Protein AF-A0A3Q1GH24-F1 (afdb_monomer)

Organism: NCBI:txid80966

Structure (mmCIF, N/CA/C/O backbone):
data_AF-A0A3Q1GH24-F1
#
_entry.id   AF-A0A3Q1GH24-F1
#
loop_
_atom_site.group_PDB
_atom_site.id
_atom_site.type_symbol
_atom_site.label_atom_id
_atom_site.label_alt_id
_atom_site.label_comp_id
_atom_site.label_asym_id
_atom_site.label_entity_id
_atom_site.label_seq_id
_atom_site.pdbx_PDB_ins_code
_atom_site.Cartn_x
_atom_site.Cartn_y
_atom_site.Cartn_z
_atom_site.occupancy
_atom_site.B_iso_or_equiv
_atom_site.auth_seq_id
_atom_site.auth_comp_id
_atom_site.auth_asym_id
_atom_site.auth_atom_id
_atom_site.pdbx_PDB_model_num
ATOM 1 N N . SER A 1 1 ? 13.682 -50.351 51.585 1.00 49.03 1 SER A N 1
ATOM 2 C CA . SER A 1 1 ? 14.539 -49.211 51.977 1.00 49.03 1 SER A CA 1
ATOM 3 C C . SER A 1 1 ? 13.690 -47.951 52.087 1.00 49.03 1 SER A C 1
ATOM 5 O O . SER A 1 1 ? 12.811 -47.750 51.257 1.00 49.03 1 SER A O 1
ATOM 7 N N . ARG A 1 2 ? 13.905 -47.137 53.127 1.00 48.25 2 ARG A N 1
ATOM 8 C CA . ARG A 1 2 ? 13.097 -45.981 53.593 1.00 48.25 2 ARG A CA 1
ATOM 9 C C . ARG A 1 2 ? 12.941 -44.811 52.586 1.00 48.25 2 ARG A C 1
ATOM 11 O O . ARG A 1 2 ? 12.531 -43.717 52.966 1.00 48.25 2 ARG A O 1
ATOM 18 N N . SER A 1 3 ? 13.273 -45.019 51.313 1.00 51.59 3 SER A N 1
ATOM 19 C CA . SER A 1 3 ? 13.347 -44.009 50.251 1.00 51.59 3 SER A CA 1
ATOM 20 C C . SER A 1 3 ? 12.057 -43.842 49.432 1.00 51.59 3 SER A C 1
ATOM 22 O O . SER A 1 3 ? 11.840 -42.767 48.878 1.00 51.59 3 SER A O 1
ATOM 24 N N . LEU A 1 4 ? 11.174 -44.848 49.379 1.00 48.78 4 LEU A N 1
ATOM 25 C CA . LEU A 1 4 ? 9.935 -44.787 48.579 1.00 48.78 4 LEU A CA 1
ATOM 26 C C . LEU A 1 4 ? 8.741 -44.173 49.338 1.00 48.78 4 LEU A C 1
ATOM 28 O O . LEU A 1 4 ? 7.977 -43.413 48.749 1.00 48.78 4 LEU A O 1
ATOM 32 N N . GLN A 1 5 ? 8.628 -44.374 50.657 1.00 47.00 5 GLN A N 1
ATOM 33 C CA . GLN A 1 5 ? 7.591 -43.723 51.482 1.00 47.00 5 GLN A CA 1
ATOM 34 C C . GLN A 1 5 ? 7.849 -42.223 51.716 1.00 47.00 5 GLN A C 1
ATOM 36 O O . GLN A 1 5 ? 6.900 -41.445 51.780 1.00 47.00 5 GLN A O 1
ATOM 41 N N . LYS A 1 6 ? 9.115 -41.777 51.738 1.00 47.12 6 LYS A N 1
ATOM 42 C CA . LYS A 1 6 ? 9.462 -40.344 51.825 1.00 47.12 6 LYS A CA 1
ATOM 43 C C . LYS A 1 6 ? 9.138 -39.561 50.547 1.00 47.12 6 LYS A C 1
ATOM 45 O O . LYS A 1 6 ? 8.862 -38.369 50.627 1.00 47.12 6 LYS A O 1
ATOM 50 N N . LYS A 1 7 ? 9.123 -40.217 49.380 1.00 44.41 7 LYS A N 1
ATOM 51 C CA . LYS A 1 7 ? 8.758 -39.574 48.105 1.00 44.41 7 LYS A CA 1
ATOM 52 C C . LYS A 1 7 ? 7.249 -39.381 47.939 1.00 44.41 7 LYS A C 1
ATOM 54 O O . LYS A 1 7 ? 6.858 -38.415 47.297 1.00 44.41 7 LYS A O 1
ATOM 59 N N . LYS A 1 8 ? 6.413 -40.238 48.541 1.00 42.28 8 LYS A N 1
ATOM 60 C CA . LYS A 1 8 ? 4.947 -40.107 48.464 1.00 42.28 8 LYS A CA 1
ATOM 61 C C . LYS A 1 8 ? 4.417 -39.023 49.417 1.00 42.28 8 LYS A C 1
ATOM 63 O O . LYS A 1 8 ? 3.742 -38.113 48.958 1.00 42.28 8 LYS A O 1
ATOM 68 N N . LEU A 1 9 ? 4.902 -38.982 50.667 1.00 41.56 9 LEU A N 1
ATOM 69 C CA . LEU A 1 9 ? 4.593 -37.888 51.610 1.00 41.56 9 LEU A CA 1
ATOM 70 C C . LEU A 1 9 ? 5.121 -36.509 51.167 1.00 41.56 9 LEU A C 1
ATOM 72 O O . LEU A 1 9 ? 4.572 -35.483 51.556 1.00 41.56 9 LEU A O 1
ATOM 76 N N . SER A 1 10 ? 6.191 -36.461 50.367 1.00 47.62 10 SER A N 1
ATOM 77 C CA . SER A 1 10 ? 6.725 -35.208 49.816 1.00 47.62 10 SER A CA 1
ATOM 78 C C . SER A 1 10 ? 5.888 -34.654 48.662 1.00 47.62 10 SER A C 1
ATOM 80 O O . SER A 1 10 ? 5.954 -33.453 48.407 1.00 47.62 10 SER A O 1
ATOM 82 N N . LYS A 1 11 ? 5.158 -35.514 47.944 1.00 44.38 11 LYS A N 1
ATOM 83 C CA . LYS A 1 11 ? 4.377 -35.129 46.764 1.00 44.38 11 LYS A CA 1
ATOM 84 C C . LYS A 1 11 ? 3.000 -34.607 47.174 1.00 44.38 11 LYS A C 1
ATOM 86 O O . LYS A 1 11 ? 2.616 -33.525 46.745 1.00 44.38 11 LYS A O 1
ATOM 91 N N . ASP A 1 12 ? 2.374 -35.265 48.149 1.00 40.31 12 ASP A N 1
ATOM 92 C CA . ASP A 1 12 ? 1.097 -34.827 48.730 1.00 40.31 12 ASP A CA 1
ATOM 93 C C . ASP A 1 12 ? 1.236 -33.474 49.461 1.00 40.31 12 ASP A C 1
ATOM 95 O O . ASP A 1 12 ? 0.338 -32.635 49.426 1.00 40.31 12 ASP A O 1
ATOM 99 N N . ARG A 1 13 ? 2.414 -33.187 50.041 1.00 42.00 13 ARG A N 1
ATOM 100 C CA . ARG A 1 13 ? 2.723 -31.889 50.675 1.00 42.00 13 ARG A CA 1
ATOM 101 C C . ARG A 1 13 ? 2.972 -30.752 49.674 1.00 42.00 13 ARG A C 1
ATOM 103 O O . ARG A 1 13 ? 2.937 -29.587 50.068 1.00 42.00 13 ARG A O 1
ATOM 110 N N . PHE A 1 14 ? 3.247 -31.080 48.411 1.00 39.84 14 PHE A N 1
ATOM 111 C CA . PHE A 1 14 ? 3.411 -30.105 47.328 1.00 39.84 14 PHE A CA 1
ATOM 112 C C . PHE A 1 14 ? 2.074 -29.797 46.644 1.00 39.84 14 PHE A C 1
ATOM 114 O O . PHE A 1 14 ? 1.829 -28.650 46.282 1.00 39.84 14 PHE A O 1
ATOM 121 N N . GLU A 1 15 ? 1.183 -30.786 46.540 1.00 42.22 15 GLU A N 1
ATOM 122 C CA . GLU A 1 15 ? -0.145 -30.620 45.934 1.00 42.22 15 GLU A CA 1
ATOM 123 C C . GLU A 1 15 ? -1.138 -29.903 46.870 1.00 42.22 15 GLU A C 1
ATOM 125 O O . GLU A 1 15 ? -2.005 -29.168 46.404 1.00 42.22 15 GLU A O 1
ATOM 130 N N . GLN A 1 16 ? -0.953 -29.985 48.193 1.00 39.03 16 GLN A N 1
ATOM 131 C CA . GLN A 1 16 ? -1.826 -29.309 49.167 1.00 39.03 16 GLN A CA 1
ATOM 132 C C . GLN A 1 16 ? -1.529 -27.804 49.364 1.00 39.03 16 GLN A C 1
ATOM 134 O O . GLN A 1 16 ? -2.248 -27.126 50.092 1.00 39.03 16 GLN A O 1
ATOM 139 N N . LYS A 1 17 ? -0.492 -27.254 48.710 1.00 38.88 17 LYS A N 1
ATOM 140 C CA . LYS A 1 17 ? -0.104 -25.828 48.798 1.00 38.88 17 LYS A CA 1
ATOM 141 C C . LYS A 1 17 ? -0.587 -24.956 47.629 1.00 38.88 17 LYS A C 1
ATOM 143 O O . LYS A 1 17 ? -0.160 -23.811 47.514 1.00 38.88 17 LYS A O 1
ATOM 148 N N . LEU A 1 18 ? -1.475 -25.480 46.784 1.00 45.03 18 LEU A N 1
ATOM 149 C CA . LEU A 1 18 ? -2.151 -24.729 45.713 1.00 45.03 18 LEU A CA 1
ATOM 150 C C . LEU A 1 18 ? -3.597 -24.344 46.075 1.00 45.03 18 LEU A C 1
ATOM 152 O O . LEU A 1 18 ? -4.345 -23.874 45.223 1.00 45.03 18 LEU A O 1
ATOM 156 N N . GLY A 1 19 ? -3.985 -24.521 47.340 1.00 44.19 19 GLY A N 1
ATOM 157 C CA . GLY A 1 19 ? -5.196 -23.947 47.915 1.00 44.19 19 GLY A CA 1
ATOM 158 C C . GLY A 1 19 ? -4.832 -22.793 48.846 1.00 44.19 19 GLY A C 1
ATOM 159 O O . GLY A 1 19 ? -4.094 -23.000 49.805 1.00 44.19 19 GLY A O 1
ATOM 160 N N . ASN A 1 20 ? -5.396 -21.616 48.573 1.00 43.12 20 ASN A N 1
ATOM 161 C CA . ASN A 1 20 ? -5.371 -20.369 49.353 1.00 43.12 20 ASN A CA 1
ATOM 162 C C . ASN A 1 20 ? -4.254 -19.347 49.047 1.00 43.12 20 ASN A C 1
ATOM 164 O O . ASN A 1 20 ? -3.137 -19.415 49.547 1.00 43.12 20 ASN A O 1
ATOM 168 N N . ASN A 1 21 ? -4.690 -18.317 48.310 1.00 57.31 21 ASN A N 1
ATOM 169 C CA . ASN A 1 21 ? -4.397 -16.888 48.466 1.00 57.31 21 ASN A CA 1
ATOM 170 C C . ASN A 1 21 ? -2.938 -16.410 48.478 1.00 57.31 21 ASN A C 1
ATOM 172 O O . ASN A 1 21 ? -2.318 -16.284 49.529 1.00 57.31 21 ASN A O 1
ATOM 176 N N . ALA A 1 22 ? -2.499 -15.913 47.321 1.00 40.47 22 ALA A N 1
ATOM 177 C CA . ALA A 1 22 ? -1.888 -14.587 47.206 1.00 40.47 22 ALA A CA 1
ATOM 178 C C . ALA A 1 22 ? -1.959 -14.152 45.736 1.00 40.47 22 ALA A C 1
ATOM 180 O O . ALA A 1 22 ? -1.352 -14.790 44.881 1.00 40.47 22 ALA A O 1
ATOM 181 N N . ILE A 1 23 ? -2.694 -13.081 45.431 1.00 52.81 23 ILE A N 1
ATOM 182 C CA . ILE A 1 23 ? -2.484 -12.342 44.182 1.00 52.81 23 ILE A CA 1
ATOM 183 C C . ILE A 1 23 ? -1.081 -11.732 44.324 1.00 52.81 23 ILE A C 1
ATOM 185 O O . ILE A 1 23 ? -0.890 -10.909 45.223 1.00 52.81 23 ILE A O 1
ATOM 189 N N . PRO A 1 24 ? -0.073 -12.147 43.534 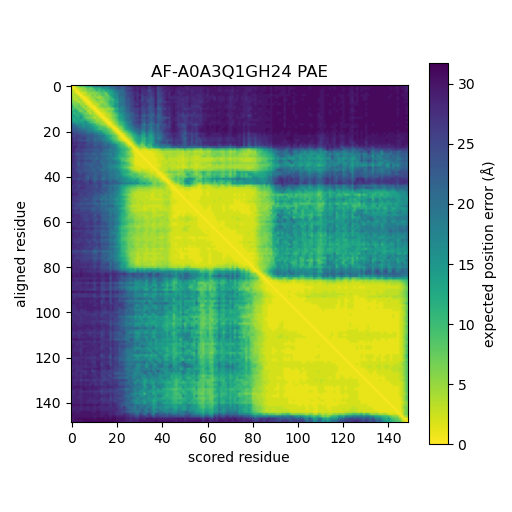1.00 52.19 24 PRO A N 1
ATOM 190 C CA . PRO A 1 24 ? 1.229 -11.492 43.566 1.00 52.19 24 PRO A CA 1
ATOM 191 C C . PRO A 1 24 ? 1.038 -10.021 43.169 1.00 52.19 24 PRO A C 1
ATOM 193 O O . PRO A 1 24 ? 0.155 -9.747 42.352 1.00 52.19 24 PRO A O 1
ATOM 196 N N . PRO A 1 25 ? 1.835 -9.066 43.683 1.00 54.78 25 PRO A N 1
ATOM 197 C CA . PRO A 1 25 ? 1.773 -7.678 43.234 1.00 54.78 25 PRO A CA 1
ATOM 198 C C . PRO A 1 25 ? 2.207 -7.632 41.762 1.00 54.78 25 PRO A C 1
ATOM 200 O O . PRO A 1 25 ? 3.392 -7.610 41.439 1.00 54.78 25 PRO A O 1
ATOM 203 N N . ALA A 1 26 ? 1.246 -7.740 40.848 1.00 54.28 26 ALA A N 1
ATOM 204 C CA . ALA A 1 26 ? 1.512 -8.073 39.459 1.00 54.28 26 ALA A CA 1
ATOM 205 C C . ALA A 1 26 ? 1.832 -6.818 38.642 1.00 54.28 26 ALA A C 1
ATOM 207 O O . ALA A 1 26 ? 1.035 -6.346 37.841 1.00 54.28 26 ALA A O 1
ATOM 208 N N . THR A 1 27 ? 3.052 -6.322 38.805 1.00 62.53 27 THR A N 1
ATOM 209 C CA . THR A 1 27 ? 3.827 -5.831 37.658 1.00 62.53 27 THR A CA 1
ATOM 210 C C . THR A 1 27 ? 5.092 -6.678 37.571 1.00 62.53 27 THR A C 1
ATOM 212 O O . THR A 1 27 ? 6.211 -6.231 37.792 1.00 62.53 27 THR A O 1
ATOM 215 N N . GLY A 1 28 ? 4.877 -7.977 37.335 1.00 64.88 28 GLY A N 1
ATOM 216 C CA . GLY A 1 28 ? 5.951 -8.914 37.032 1.00 64.88 28 GLY A CA 1
ATOM 217 C C . GLY A 1 28 ? 6.650 -8.513 35.736 1.00 64.88 28 GLY A C 1
ATOM 218 O O . GLY A 1 28 ? 6.067 -7.856 34.871 1.00 64.88 28 GLY A O 1
ATOM 219 N N . SER A 1 29 ? 7.910 -8.910 35.605 1.00 88.50 29 SER A N 1
ATOM 220 C CA . SER A 1 29 ? 8.658 -8.712 34.367 1.00 88.50 29 SER A CA 1
ATOM 221 C C . SER A 1 29 ? 7.928 -9.367 33.183 1.00 88.50 29 SER A C 1
ATOM 223 O O . SER A 1 29 ? 7.121 -10.279 33.370 1.00 88.50 29 SER A O 1
ATOM 225 N N . VAL A 1 30 ? 8.244 -8.967 31.946 1.00 91.31 30 VAL A N 1
ATOM 226 C CA . VAL A 1 30 ? 7.669 -9.588 30.730 1.00 91.31 30 VAL A CA 1
ATOM 227 C C . VAL A 1 30 ? 7.778 -11.119 30.772 1.00 91.31 30 VAL A C 1
ATOM 229 O O . VAL A 1 30 ? 6.829 -11.815 30.428 1.00 91.31 30 VAL A O 1
ATOM 232 N N . LYS A 1 31 ? 8.887 -11.646 31.302 1.00 88.50 31 LYS A N 1
ATOM 233 C CA . LYS A 1 31 ? 9.118 -13.090 31.454 1.00 88.50 31 LYS A CA 1
ATOM 234 C C . LYS A 1 31 ? 8.119 -13.770 32.389 1.00 88.50 31 LYS A C 1
ATOM 236 O O . LYS A 1 31 ? 7.766 -14.929 32.171 1.00 88.50 31 LYS A O 1
ATOM 241 N N . ASP A 1 32 ? 7.692 -13.082 33.444 1.00 90.25 32 ASP A N 1
ATOM 242 C CA . ASP A 1 32 ? 6.717 -13.620 34.392 1.00 90.25 32 ASP A CA 1
ATOM 243 C C . ASP A 1 32 ? 5.333 -13.691 33.739 1.00 90.25 32 ASP A C 1
ATOM 245 O O . ASP A 1 32 ? 4.648 -14.706 33.860 1.00 90.25 32 ASP A O 1
ATOM 249 N N . LEU A 1 33 ? 4.966 -12.663 32.966 1.00 89.81 33 LEU A N 1
ATOM 250 C CA . LEU A 1 33 ? 3.721 -12.634 32.194 1.00 89.81 33 LEU A CA 1
ATOM 251 C C . LEU A 1 33 ? 3.704 -13.703 31.093 1.00 89.81 33 LEU A C 1
ATOM 253 O O . LEU A 1 33 ? 2.738 -14.455 30.989 1.00 89.81 33 LEU A O 1
ATOM 257 N N . GLU A 1 34 ? 4.786 -13.842 30.320 1.00 89.94 34 GLU A N 1
ATOM 258 C CA . GLU A 1 34 ? 4.929 -14.903 29.312 1.00 89.94 34 GLU A CA 1
ATOM 259 C C . GLU A 1 34 ? 4.748 -16.294 29.928 1.00 89.94 34 GLU A C 1
ATOM 261 O O . GLU A 1 34 ? 4.051 -17.138 29.367 1.00 89.94 34 GLU A O 1
ATOM 266 N N . ARG A 1 35 ? 5.322 -16.537 31.114 1.00 88.88 35 ARG A N 1
ATOM 267 C CA . ARG A 1 35 ? 5.172 -17.815 31.825 1.00 88.88 35 ARG A CA 1
ATOM 268 C C . ARG A 1 35 ? 3.718 -18.114 32.179 1.00 88.88 35 ARG A C 1
ATOM 270 O O . ARG A 1 35 ? 3.296 -19.259 32.031 1.00 88.88 35 ARG A O 1
ATOM 277 N N . VAL A 1 36 ? 2.967 -17.109 32.631 1.00 89.75 36 VAL A N 1
ATOM 278 C CA . VAL A 1 36 ? 1.528 -17.250 32.904 1.00 89.75 36 VAL A CA 1
ATOM 279 C C . VAL A 1 36 ?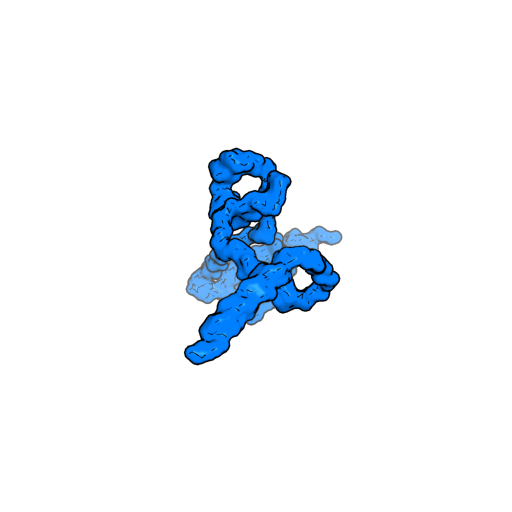 0.776 -17.586 31.614 1.00 89.75 36 VAL A C 1
ATOM 281 O O . VAL A 1 36 ? -0.007 -18.534 31.597 1.00 89.75 36 VAL A O 1
ATOM 284 N N . LEU A 1 37 ? 1.068 -16.882 30.516 1.00 88.12 37 LEU A N 1
ATOM 285 C CA . LEU A 1 37 ? 0.435 -17.112 29.212 1.00 88.12 37 LEU A CA 1
ATOM 286 C C . LEU A 1 37 ? 0.718 -18.517 28.655 1.00 88.12 37 LEU A C 1
ATOM 288 O O . LEU A 1 37 ? -0.184 -19.158 28.118 1.00 88.12 37 LEU A O 1
ATOM 292 N N . TYR A 1 38 ? 1.932 -19.047 28.840 1.00 86.44 38 TYR A N 1
ATOM 293 C CA . TYR A 1 38 ? 2.278 -20.415 28.429 1.00 86.44 38 TYR A CA 1
ATOM 294 C C . TYR A 1 38 ? 1.453 -21.506 29.124 1.00 86.44 38 TYR A C 1
ATOM 296 O O . TYR A 1 38 ? 1.379 -22.622 28.599 1.00 86.44 38 TYR A O 1
ATOM 304 N N . GLY A 1 39 ? 0.862 -21.204 30.284 1.00 83.75 39 GLY A N 1
ATOM 305 C CA . GLY A 1 39 ? -0.023 -22.103 31.024 1.00 83.75 39 GLY A CA 1
ATOM 306 C C . GLY A 1 39 ? -1.460 -22.167 30.490 1.00 83.75 39 GLY A C 1
ATOM 307 O O . GLY A 1 39 ? -2.242 -22.976 30.984 1.00 83.75 39 GLY A O 1
ATOM 308 N N . GLY A 1 40 ? -1.822 -21.335 29.507 1.00 81.62 40 GLY A N 1
ATOM 309 C CA . GLY A 1 40 ? -3.160 -21.298 28.915 1.00 81.62 40 GLY A CA 1
ATOM 310 C C . GLY A 1 40 ? -3.462 -22.443 27.938 1.00 81.62 40 GLY A C 1
ATOM 311 O O . GLY A 1 40 ? -2.607 -23.261 27.585 1.00 81.62 40 GLY A O 1
ATOM 312 N N . LYS A 1 41 ? -4.712 -22.485 27.458 1.00 78.88 41 LYS A N 1
ATOM 313 C CA . LYS A 1 41 ? -5.164 -23.417 26.412 1.00 78.88 41 LYS A CA 1
ATOM 314 C C . LYS A 1 41 ? -4.370 -23.164 25.121 1.00 78.88 41 LYS A C 1
ATOM 316 O O . LYS A 1 41 ? -4.372 -22.057 24.598 1.00 78.88 41 LYS A O 1
ATOM 321 N N . ARG A 1 42 ? -3.685 -24.195 24.610 1.00 69.25 42 ARG A N 1
ATOM 322 C CA . ARG A 1 42 ? -2.727 -24.073 23.487 1.00 69.25 42 ARG A CA 1
ATOM 323 C C . ARG A 1 42 ? -3.340 -24.118 22.090 1.00 69.25 42 ARG A C 1
ATOM 325 O O . ARG A 1 42 ? -2.700 -23.688 21.139 1.00 69.25 42 ARG A O 1
ATOM 332 N N . PHE A 1 43 ? -4.555 -24.636 21.973 1.00 67.25 43 PHE A N 1
ATOM 333 C CA . PHE A 1 43 ? -5.298 -24.694 20.721 1.00 67.25 43 PHE A CA 1
ATOM 334 C C . PHE A 1 43 ? -6.628 -23.977 20.945 1.00 67.25 43 PHE A C 1
ATOM 336 O O . PHE A 1 43 ? -7.511 -24.496 21.637 1.00 67.25 43 PHE A O 1
ATOM 343 N N . GLY A 1 44 ? -6.712 -22.746 20.444 1.00 65.69 44 GLY A N 1
ATOM 344 C CA . GLY A 1 44 ? -7.968 -22.010 20.338 1.00 65.69 44 GLY A CA 1
ATOM 345 C C . GLY A 1 44 ? -8.790 -22.547 19.173 1.00 65.69 44 GLY A C 1
ATOM 346 O O . GLY A 1 44 ? -8.247 -23.157 18.248 1.00 65.69 44 GLY A O 1
ATOM 347 N N . ASN A 1 45 ? -10.100 -22.339 19.227 1.00 85.81 45 ASN A N 1
ATOM 348 C CA . ASN A 1 45 ? -10.912 -22.470 18.025 1.00 85.81 45 ASN A CA 1
ATOM 349 C C . ASN A 1 45 ? -10.575 -21.298 17.082 1.00 85.81 45 ASN A C 1
ATOM 351 O O . ASN A 1 45 ? -9.877 -20.359 17.462 1.00 85.81 45 ASN A O 1
ATOM 355 N N . HIS A 1 46 ? -11.107 -21.298 15.858 1.00 91.81 46 HIS A N 1
ATOM 356 C CA . HIS A 1 46 ? -11.002 -20.118 14.985 1.00 91.81 46 HIS A CA 1
ATOM 357 C C . HIS A 1 46 ? -11.673 -18.866 15.589 1.00 91.81 46 HIS A C 1
ATOM 359 O O . HIS A 1 46 ? -11.407 -17.749 15.148 1.00 91.81 46 HIS A O 1
ATOM 365 N N . VAL A 1 47 ? -12.549 -19.049 16.584 1.00 94.12 47 VAL A N 1
ATOM 366 C CA . VAL A 1 47 ? -13.165 -17.993 17.390 1.00 94.12 47 VAL A CA 1
ATOM 367 C C . VAL A 1 47 ? -13.533 -18.528 18.769 1.00 94.12 47 VAL A C 1
ATOM 369 O O . VAL A 1 47 ? -14.087 -19.620 18.881 1.00 94.12 47 VAL A O 1
ATOM 372 N N . ASP A 1 48 ? -13.253 -17.750 19.808 1.00 93.94 48 ASP A N 1
ATOM 373 C CA . ASP A 1 48 ? -13.613 -18.053 21.190 1.00 93.94 48 ASP A CA 1
ATOM 374 C C . ASP A 1 48 ? -14.242 -16.808 21.847 1.00 93.94 48 ASP A C 1
ATOM 376 O O . ASP A 1 48 ? -13.788 -15.678 21.635 1.00 93.94 48 ASP A O 1
ATOM 380 N N . GLU A 1 49 ? -15.292 -17.006 22.648 1.00 95.31 49 GLU A N 1
ATOM 381 C CA . GLU A 1 49 ? -15.818 -15.962 23.534 1.00 95.31 49 GLU A CA 1
ATOM 382 C C . GLU A 1 49 ? -14.877 -15.827 24.734 1.00 95.31 49 GLU A C 1
ATOM 384 O O . GLU A 1 49 ? -14.682 -16.773 25.498 1.00 95.31 49 GLU A O 1
ATOM 389 N N . VAL A 1 50 ? -14.254 -14.661 24.884 1.00 94.94 50 VAL A N 1
ATOM 390 C CA . VAL A 1 50 ? -13.252 -14.409 25.935 1.00 94.94 50 VAL A CA 1
ATOM 391 C C . VAL A 1 50 ? -13.817 -13.591 27.094 1.00 94.94 50 VAL A C 1
ATOM 393 O O . VAL A 1 50 ? -13.216 -13.530 28.165 1.00 94.94 50 VAL A O 1
ATOM 396 N N . TRP A 1 51 ? -14.971 -12.961 26.875 1.00 97.25 51 TRP A N 1
ATOM 397 C CA . TRP A 1 51 ? -15.747 -12.198 27.847 1.00 97.25 51 TRP A CA 1
ATOM 398 C C . TRP A 1 51 ? -17.200 -12.102 27.347 1.00 97.25 51 TRP A C 1
ATOM 400 O O . TRP A 1 51 ? -17.381 -12.177 26.134 1.00 97.25 51 TRP A O 1
ATOM 410 N N . PRO A 1 52 ? -18.229 -11.928 28.204 1.00 97.88 52 PRO A N 1
ATOM 411 C CA . PRO A 1 52 ? -19.618 -11.836 27.753 1.00 97.88 52 PRO A CA 1
ATOM 412 C C . PRO A 1 52 ? -19.822 -10.895 26.554 1.00 97.88 52 PRO A C 1
ATOM 414 O O . PRO A 1 52 ? -19.605 -9.685 26.662 1.00 97.88 52 PRO A O 1
ATOM 417 N N . ASN A 1 53 ? -20.259 -11.464 25.426 1.00 96.75 53 ASN A N 1
ATOM 418 C CA . ASN A 1 53 ? -20.452 -10.812 24.123 1.00 96.75 53 ASN A CA 1
ATOM 419 C C . ASN A 1 53 ? -19.179 -10.219 23.481 1.00 96.75 53 ASN A C 1
ATOM 421 O O . ASN A 1 53 ? -19.265 -9.337 22.625 1.00 96.75 53 ASN A O 1
ATOM 425 N N . LEU A 1 54 ? -17.997 -10.695 23.870 1.00 97.12 54 LEU A N 1
ATOM 426 C CA . LEU A 1 54 ? -16.708 -10.290 23.319 1.00 97.12 54 LEU A CA 1
ATOM 427 C C . LEU A 1 54 ? -15.932 -11.520 22.856 1.00 97.12 54 LEU A C 1
ATOM 429 O O . LEU A 1 54 ? -15.562 -12.401 23.635 1.00 97.12 54 LEU A O 1
ATOM 433 N N . PHE A 1 55 ? -15.632 -11.525 21.566 1.00 97.44 55 PHE A N 1
ATOM 434 C CA . PHE A 1 55 ? -15.019 -12.651 20.886 1.00 97.44 55 PHE A CA 1
ATOM 435 C C . PHE A 1 55 ? -13.636 -12.267 20.367 1.00 97.44 55 PHE A C 1
ATOM 437 O O . PHE A 1 55 ? -13.435 -11.154 19.877 1.00 97.44 55 PHE A O 1
ATOM 444 N N . ILE A 1 56 ? -12.697 -13.210 20.434 1.00 96.12 56 ILE A N 1
ATOM 445 C CA . ILE A 1 56 ? -11.437 -13.151 19.689 1.00 96.12 56 ILE A CA 1
ATOM 446 C C . ILE A 1 56 ? -11.489 -14.254 18.638 1.00 96.12 56 ILE A C 1
ATOM 448 O O . ILE A 1 56 ? -11.735 -15.411 18.967 1.00 96.12 56 ILE A O 1
ATOM 452 N N . GLY A 1 57 ? -11.264 -13.893 17.377 1.00 94.31 57 GLY A N 1
ATOM 453 C CA . GLY A 1 57 ? -11.228 -14.835 16.264 1.00 94.31 57 GLY A CA 1
ATOM 454 C C . GLY A 1 57 ? -10.148 -14.490 15.250 1.00 94.31 57 GLY A C 1
ATOM 455 O O . GLY A 1 57 ? -9.554 -13.411 15.288 1.00 94.31 57 GLY A O 1
ATOM 456 N N . ASP A 1 58 ? -9.883 -15.430 14.353 1.00 94.25 58 ASP A N 1
ATOM 457 C CA . ASP A 1 58 ? -8.869 -15.300 13.315 1.00 94.25 58 ASP A CA 1
ATOM 458 C C . ASP A 1 58 ? -9.441 -14.823 11.965 1.00 94.25 58 ASP A C 1
ATOM 460 O O . ASP A 1 58 ? -10.629 -14.525 11.805 1.00 94.25 58 ASP A O 1
ATOM 464 N N . MET A 1 59 ? -8.565 -14.744 10.958 1.00 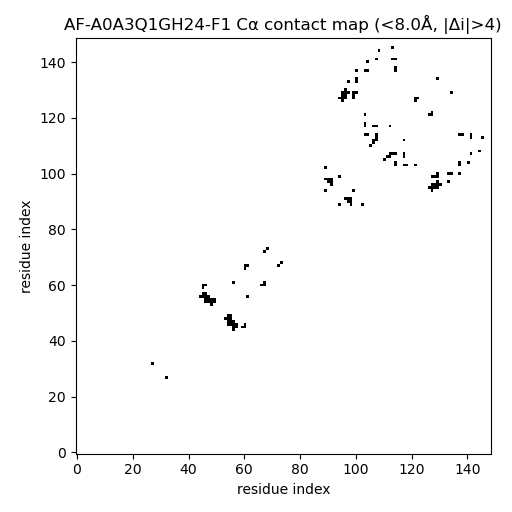93.38 59 MET A N 1
ATOM 465 C CA . MET A 1 59 ? -8.930 -14.321 9.604 1.00 93.38 59 MET A CA 1
ATOM 466 C C . MET A 1 59 ? -9.914 -15.283 8.914 1.00 93.38 59 MET A C 1
ATOM 468 O O . MET A 1 59 ? -10.626 -14.862 8.001 1.00 93.38 59 MET A O 1
ATOM 472 N N . SER A 1 60 ? -9.957 -16.557 9.317 1.00 93.25 60 SER A N 1
ATOM 473 C CA . SER A 1 60 ? -10.885 -17.539 8.753 1.00 93.25 60 SER A CA 1
ATOM 474 C C . SER A 1 60 ? -12.316 -17.178 9.141 1.00 93.25 60 SER A C 1
ATOM 476 O O . SER A 1 60 ? -13.157 -16.979 8.266 1.00 93.25 60 SER A O 1
ATOM 478 N N . VAL A 1 61 ? -12.571 -16.972 10.440 1.00 94.81 61 VAL A N 1
ATOM 479 C CA . VAL A 1 61 ? -13.898 -16.552 10.925 1.00 94.81 61 VAL A CA 1
ATOM 480 C C . VAL A 1 6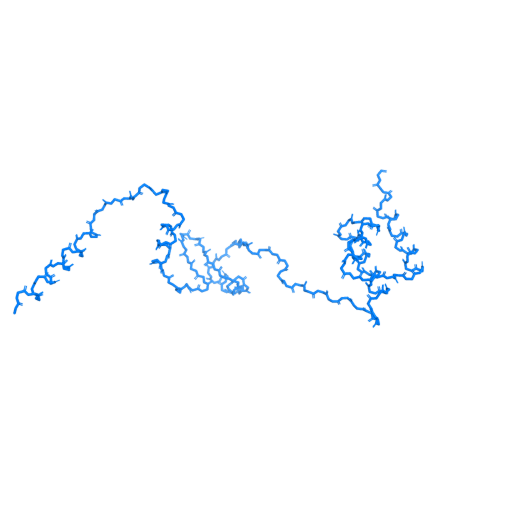1 ? -14.255 -15.149 10.446 1.00 94.81 61 VAL A C 1
ATOM 482 O O . VAL A 1 61 ? -15.394 -14.915 10.051 1.00 94.81 61 VAL A O 1
ATOM 485 N N . ALA A 1 62 ? -13.293 -14.224 10.401 1.00 95.06 62 ALA A N 1
ATOM 486 C CA . ALA A 1 62 ? -13.551 -12.862 9.936 1.00 95.06 62 ALA A CA 1
ATOM 487 C C . ALA A 1 62 ? -14.046 -12.790 8.474 1.00 95.06 62 ALA A C 1
ATOM 489 O O . ALA A 1 62 ? -14.744 -11.841 8.115 1.00 95.06 62 ALA A O 1
ATOM 490 N N . ASN A 1 63 ? -13.704 -13.775 7.632 1.00 93.69 63 ASN A N 1
ATOM 491 C CA . ASN A 1 63 ? -14.144 -13.849 6.233 1.00 93.69 63 ASN A CA 1
ATOM 492 C C . ASN A 1 63 ? -15.400 -14.713 6.018 1.00 93.69 63 ASN A C 1
ATOM 494 O O . ASN A 1 63 ? -15.978 -14.682 4.928 1.00 93.69 63 ASN A O 1
ATOM 498 N N . ASP A 1 64 ? -15.854 -15.450 7.033 1.00 96.56 64 ASP A N 1
ATOM 499 C CA . ASP A 1 64 ? -17.071 -16.255 6.975 1.00 96.56 64 ASP A CA 1
ATOM 500 C C . ASP A 1 64 ? -18.271 -15.473 7.531 1.00 96.56 64 ASP A C 1
ATOM 502 O O . ASP A 1 64 ? -18.579 -15.479 8.726 1.00 96.56 64 ASP A O 1
ATOM 506 N N . ARG A 1 65 ? -18.998 -14.811 6.624 1.00 96.06 65 ARG A N 1
ATOM 507 C CA . ARG A 1 65 ? -20.191 -14.027 6.981 1.00 96.06 65 ARG A CA 1
ATOM 508 C C . ARG A 1 65 ? -21.290 -14.872 7.622 1.00 96.06 65 ARG A C 1
ATOM 510 O O . ARG A 1 65 ? -22.030 -14.348 8.450 1.00 96.06 65 ARG A O 1
ATOM 517 N N . TYR A 1 66 ? -21.423 -16.142 7.233 1.00 96.44 66 TYR A N 1
ATOM 518 C CA . TYR A 1 66 ? -22.459 -17.013 7.780 1.00 96.44 66 TYR A CA 1
ATOM 519 C C . TYR A 1 66 ? -22.145 -17.370 9.231 1.00 96.44 66 TYR A C 1
ATOM 521 O O . TYR A 1 66 ? -23.026 -17.270 10.082 1.00 96.44 66 TYR A O 1
ATOM 529 N N . SER A 1 67 ? -20.889 -17.709 9.532 1.00 96.00 67 SER A N 1
ATOM 530 C CA . SER A 1 67 ? -20.458 -17.975 10.908 1.00 96.00 67 SER A CA 1
ATOM 531 C C . SER A 1 67 ? -20.608 -16.745 11.805 1.00 96.00 67 SER A C 1
ATOM 533 O O . SER A 1 67 ? -21.162 -16.864 12.896 1.00 96.00 67 SER A O 1
ATOM 535 N N . LEU A 1 68 ? -20.211 -15.554 11.339 1.00 97.56 68 LEU A N 1
ATOM 536 C CA . LEU A 1 68 ? -20.407 -14.304 12.089 1.00 97.56 68 LEU A CA 1
ATOM 537 C C . LEU A 1 68 ? -21.891 -14.027 12.373 1.00 97.56 68 LEU A C 1
ATOM 539 O O . LEU A 1 68 ? -22.252 -13.699 13.503 1.00 97.56 68 LEU A O 1
ATOM 543 N N . TRP A 1 69 ? -22.755 -14.205 11.368 1.00 97.44 69 TRP A N 1
ATOM 544 C CA . TRP A 1 69 ? -24.202 -14.049 11.523 1.00 97.44 69 TRP A CA 1
ATOM 545 C C . TRP A 1 69 ? -24.787 -15.066 12.508 1.00 97.44 69 TRP A C 1
ATOM 547 O O . TRP A 1 69 ? -25.544 -14.693 13.401 1.00 97.44 69 TRP A O 1
ATOM 557 N N . LYS A 1 70 ? -24.399 -16.340 12.391 1.00 97.38 70 LYS A N 1
ATOM 558 C CA . LYS A 1 70 ? -24.867 -17.423 13.265 1.00 97.38 70 LYS A CA 1
ATOM 559 C C . LYS A 1 70 ? -24.446 -17.221 14.725 1.00 97.38 70 LYS A C 1
ATOM 561 O O . LYS A 1 70 ? -25.179 -17.624 15.621 1.00 97.38 70 LYS A O 1
ATOM 566 N N . LEU A 1 71 ? -23.292 -16.595 14.956 1.00 96.44 71 LEU A N 1
ATOM 567 C CA . LEU A 1 71 ? -22.801 -16.208 16.282 1.00 96.44 71 LEU A CA 1
ATOM 568 C C . LEU A 1 71 ? -23.455 -14.924 16.825 1.00 96.44 71 LEU A C 1
ATOM 570 O O . LEU A 1 71 ? -23.204 -14.560 17.969 1.00 96.44 71 LEU A O 1
ATOM 574 N N . GLY A 1 72 ? -24.276 -14.226 16.033 1.00 97.62 72 GLY A N 1
ATOM 575 C CA . GLY A 1 72 ? -24.917 -12.976 16.446 1.00 97.62 72 GLY A CA 1
ATOM 576 C C . GLY A 1 72 ? -23.966 -11.777 16.510 1.00 97.62 72 GLY A C 1
ATOM 577 O O . GLY A 1 72 ? -24.246 -10.809 17.215 1.00 97.62 72 GLY A O 1
ATOM 578 N N . ILE A 1 73 ? -22.841 -11.815 15.787 1.00 98.12 73 ILE A N 1
ATOM 579 C CA . ILE A 1 73 ? -21.878 -10.708 15.769 1.00 98.12 73 ILE A CA 1
ATOM 580 C C . ILE A 1 73 ? -22.489 -9.498 15.058 1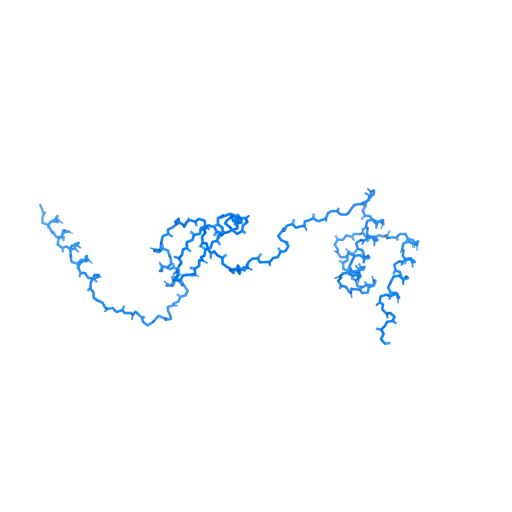.00 98.12 73 ILE A C 1
ATOM 582 O O . ILE A 1 73 ? -22.865 -9.565 13.889 1.00 98.12 73 ILE A O 1
ATOM 586 N N . THR A 1 74 ? -22.546 -8.366 15.761 1.00 98.00 74 THR A N 1
ATOM 587 C CA . THR A 1 74 ? -23.093 -7.099 15.244 1.00 98.00 74 THR A CA 1
ATOM 588 C C . THR A 1 74 ? -22.015 -6.098 14.831 1.00 98.00 74 THR A C 1
ATOM 590 O O . THR A 1 74 ? -22.277 -5.221 14.012 1.00 98.00 74 THR A O 1
ATOM 593 N N . HIS A 1 75 ? -20.801 -6.226 15.374 1.00 98.19 75 HIS A N 1
ATOM 594 C CA . HIS A 1 75 ? -19.683 -5.312 15.143 1.00 98.19 75 HIS A CA 1
ATOM 595 C C . HIS A 1 75 ? -18.386 -6.105 14.984 1.00 98.19 75 HIS A C 1
ATOM 597 O O . HIS A 1 75 ? -18.111 -7.016 15.762 1.00 98.19 75 HIS A O 1
ATOM 603 N N . VAL A 1 76 ? -17.571 -5.741 13.994 1.00 96.81 76 VAL A N 1
ATOM 604 C CA . VAL A 1 76 ? -16.265 -6.365 13.743 1.00 96.81 76 VAL A CA 1
ATOM 605 C C . VAL A 1 76 ? -15.180 -5.300 13.835 1.00 96.81 76 VAL A C 1
ATOM 607 O O . VAL A 1 76 ? -15.196 -4.328 13.080 1.00 96.81 76 VAL A O 1
ATOM 610 N N . LEU A 1 77 ? -14.214 -5.503 14.732 1.00 97.06 77 LEU A N 1
ATOM 611 C CA . LEU A 1 77 ? -13.004 -4.689 14.826 1.00 97.06 77 LEU A CA 1
ATOM 612 C C . LEU A 1 77 ? -11.827 -5.459 14.216 1.00 97.06 77 LEU A C 1
ATOM 614 O O . LEU A 1 77 ? -11.347 -6.433 14.789 1.00 97.06 77 LEU A O 1
ATOM 618 N N . ASN A 1 78 ? -11.346 -5.027 13.050 1.00 94.88 78 ASN A N 1
ATOM 619 C CA . ASN A 1 78 ? -10.202 -5.661 12.397 1.00 94.88 78 ASN A CA 1
ATOM 620 C C . ASN A 1 78 ? -8.879 -5.032 12.869 1.00 94.88 78 ASN A C 1
ATOM 622 O O . ASN A 1 78 ? -8.455 -4.000 12.350 1.00 94.88 78 ASN A O 1
ATOM 626 N N . ALA A 1 79 ? -8.202 -5.691 13.812 1.00 94.56 79 ALA A N 1
ATOM 627 C CA . ALA A 1 79 ? -6.888 -5.276 14.317 1.00 94.56 79 ALA A CA 1
ATOM 628 C C . ALA A 1 79 ? -5.723 -5.514 13.327 1.00 94.56 79 ALA A C 1
ATOM 630 O O . ALA A 1 79 ? -4.609 -5.058 13.568 1.00 94.56 79 ALA A O 1
ATOM 631 N N . ALA A 1 80 ? -5.972 -6.1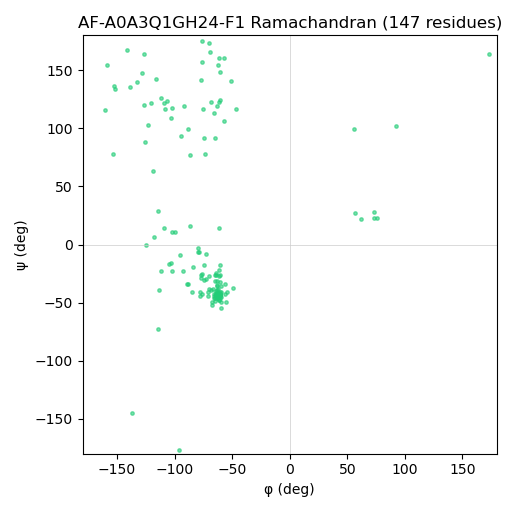98 12.206 1.00 89.88 80 ALA A N 1
ATOM 632 C CA . ALA A 1 80 ? -5.029 -6.417 11.107 1.00 89.88 80 ALA A CA 1
ATOM 633 C C . ALA A 1 80 ? -5.494 -5.716 9.815 1.00 89.88 80 ALA A C 1
ATOM 635 O O . ALA A 1 80 ? -5.217 -6.180 8.705 1.00 89.88 80 ALA A O 1
ATOM 636 N N . HIS A 1 81 ? -6.239 -4.609 9.946 1.00 85.62 81 HIS A N 1
ATOM 637 C CA . HIS A 1 81 ? -6.709 -3.850 8.795 1.00 85.62 81 HIS A CA 1
ATOM 638 C C . HIS A 1 81 ? -5.525 -3.326 7.974 1.00 85.62 81 HIS A C 1
ATOM 640 O O . HIS A 1 81 ? -4.650 -2.617 8.465 1.00 85.62 81 HIS A O 1
ATOM 646 N N . GLY A 1 82 ? -5.518 -3.664 6.692 1.00 80.94 82 GLY A N 1
ATOM 647 C CA . GLY A 1 82 ? -4.499 -3.242 5.749 1.00 80.94 82 GLY A CA 1
ATOM 648 C C . GLY A 1 82 ? -4.701 -3.934 4.412 1.00 80.94 82 GLY A C 1
ATOM 649 O O . GLY A 1 82 ? -5.407 -4.939 4.310 1.00 80.94 82 GLY A O 1
ATOM 650 N N . ARG A 1 83 ? -4.067 -3.412 3.359 1.00 73.25 83 ARG A N 1
ATOM 651 C CA . ARG A 1 83 ? -3.996 -4.103 2.065 1.00 73.25 83 ARG A CA 1
ATOM 652 C C . ARG A 1 83 ? -3.011 -5.260 2.191 1.00 73.25 83 ARG A C 1
ATOM 654 O O . ARG A 1 83 ? -1.855 -5.157 1.792 1.00 73.25 83 ARG A O 1
ATOM 661 N N . MET A 1 84 ? -3.468 -6.345 2.801 1.00 59.22 84 MET A N 1
ATOM 662 C CA . MET A 1 84 ? -2.746 -7.605 2.871 1.00 59.22 84 MET A CA 1
ATOM 663 C C . MET A 1 84 ? -2.438 -8.061 1.430 1.00 59.22 84 MET A C 1
ATOM 665 O O . MET A 1 84 ? -3.315 -8.504 0.696 1.00 59.22 84 MET A O 1
ATOM 669 N N . HIS A 1 85 ? -1.166 -7.933 1.035 1.00 60.72 85 HIS A N 1
ATOM 670 C CA . HIS A 1 85 ? -0.532 -8.626 -0.097 1.00 60.72 85 HIS A CA 1
ATOM 671 C C . HIS A 1 85 ? -0.831 -8.168 -1.536 1.00 60.72 85 HIS A C 1
ATOM 673 O O . HIS A 1 85 ? -0.575 -8.932 -2.470 1.00 60.72 85 HIS A O 1
ATO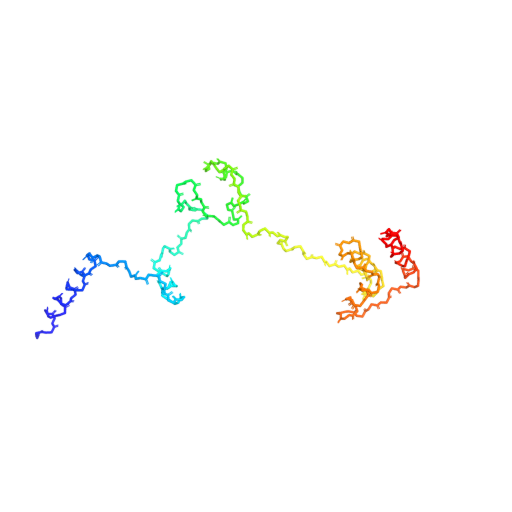M 679 N N . SER A 1 86 ? -1.268 -6.933 -1.792 1.00 69.94 86 SER A N 1
ATOM 680 C CA . SER A 1 86 ? -1.308 -6.443 -3.181 1.00 69.94 86 SER A CA 1
ATOM 681 C C . SER A 1 86 ? 0.108 -6.116 -3.683 1.00 69.94 86 SER A C 1
ATOM 683 O O . SER A 1 86 ? 0.605 -5.006 -3.489 1.00 69.94 86 SER A O 1
ATOM 685 N N . ARG A 1 87 ? 0.774 -7.089 -4.318 1.00 82.56 87 ARG A N 1
ATOM 686 C CA . ARG A 1 87 ? 2.041 -6.888 -5.040 1.00 82.56 87 ARG A CA 1
ATOM 687 C C . ARG A 1 87 ? 1.742 -6.577 -6.502 1.00 82.56 87 ARG A C 1
ATOM 689 O O . ARG A 1 87 ? 1.162 -7.401 -7.200 1.00 82.56 87 ARG A O 1
ATOM 696 N N . VAL A 1 88 ? 2.151 -5.399 -6.961 1.00 90.06 88 VAL A N 1
ATOM 697 C CA . VAL A 1 88 ? 1.945 -4.952 -8.344 1.00 90.06 88 VAL A CA 1
ATOM 698 C C . VAL A 1 88 ? 3.286 -4.942 -9.067 1.00 90.06 88 VAL A C 1
ATOM 700 O O . VAL A 1 88 ? 4.217 -4.258 -8.645 1.00 90.06 88 VAL A O 1
ATOM 703 N N . PHE A 1 89 ? 3.385 -5.697 -10.161 1.00 95.38 89 PHE A N 1
ATOM 704 C CA . PHE A 1 89 ? 4.547 -5.697 -11.046 1.00 95.38 89 PHE A CA 1
ATOM 705 C C . PHE A 1 89 ? 4.241 -4.873 -12.297 1.00 95.38 89 PHE A C 1
ATOM 707 O O . PHE A 1 89 ? 3.346 -5.212 -13.067 1.00 95.38 89 PHE A O 1
ATOM 714 N N . VAL A 1 90 ? 4.984 -3.784 -12.503 1.00 97.81 90 VAL A N 1
ATOM 715 C CA . VAL A 1 90 ? 4.827 -2.903 -13.668 1.00 97.81 90 VAL A CA 1
ATOM 716 C C . VAL A 1 90 ? 6.022 -3.098 -14.595 1.00 97.81 90 VAL A C 1
ATOM 718 O O . VAL A 1 90 ? 7.154 -2.782 -14.225 1.00 97.81 90 VAL A O 1
ATOM 721 N N . HIS A 1 91 ? 5.787 -3.581 -15.816 1.00 97.94 91 HIS A N 1
ATOM 722 C CA . HIS A 1 91 ? 6.853 -3.866 -16.778 1.00 97.94 91 HIS A CA 1
ATOM 723 C C . HIS A 1 91 ? 6.638 -3.181 -18.132 1.00 97.94 91 HIS A C 1
ATOM 725 O O . HIS A 1 91 ? 5.569 -2.672 -18.458 1.00 97.94 91 HIS A O 1
ATOM 731 N N . CYS A 1 92 ? 7.711 -3.117 -18.916 1.00 96.25 92 CYS A N 1
ATOM 732 C CA . CYS A 1 92 ? 7.650 -2.856 -20.352 1.00 96.25 92 CYS A CA 1
ATOM 733 C C . CYS A 1 92 ? 8.628 -3.824 -21.037 1.00 96.25 92 CYS A C 1
ATOM 735 O O . CYS A 1 92 ? 8.770 -4.941 -20.551 1.00 96.25 92 CYS A O 1
ATOM 737 N N . ALA A 1 93 ? 9.316 -3.430 -22.114 1.00 97.31 93 ALA A N 1
ATOM 738 C CA . ALA A 1 93 ? 10.316 -4.303 -22.744 1.00 97.31 93 ALA A CA 1
ATOM 739 C C . ALA A 1 93 ? 11.550 -4.532 -21.847 1.00 97.31 93 ALA A C 1
ATOM 741 O O . ALA A 1 93 ? 11.948 -5.663 -21.621 1.00 97.31 93 ALA A O 1
ATOM 742 N N . VAL A 1 94 ? 12.129 -3.455 -21.301 1.00 97.12 94 VAL A N 1
ATOM 743 C CA . VAL A 1 94 ? 13.355 -3.508 -20.466 1.00 97.12 94 VAL A CA 1
ATOM 744 C C . VAL A 1 94 ? 13.181 -2.856 -19.091 1.00 97.12 94 VAL A C 1
ATOM 746 O O . VAL A 1 94 ? 14.094 -2.804 -18.272 1.00 97.12 94 VAL A O 1
ATOM 749 N N . GLY A 1 95 ? 11.995 -2.316 -18.809 1.00 97.38 95 GLY A N 1
ATOM 750 C CA . GLY A 1 95 ? 11.691 -1.726 -17.507 1.00 97.38 95 GLY A CA 1
ATOM 751 C C . GLY A 1 95 ? 12.355 -0.368 -17.232 1.00 97.38 95 GLY A C 1
ATOM 752 O O . GLY A 1 95 ? 12.632 -0.089 -16.070 1.00 97.38 95 GLY A O 1
ATOM 753 N N . VAL A 1 96 ? 12.643 0.434 -18.268 1.00 98.31 96 VAL A N 1
ATOM 754 C CA . VAL A 1 96 ? 13.414 1.698 -18.156 1.00 98.31 96 VAL A CA 1
ATOM 755 C C . VAL A 1 96 ? 12.580 2.944 -18.470 1.00 98.31 96 VAL A C 1
ATOM 757 O O . VAL A 1 96 ? 12.739 3.960 -17.803 1.00 98.31 96 VAL A O 1
ATOM 760 N N . SER A 1 97 ? 11.696 2.882 -19.475 1.00 98.38 97 SER A N 1
ATOM 761 C CA . SER A 1 97 ? 11.022 4.076 -20.015 1.00 98.38 97 SER A CA 1
ATOM 762 C C . SER A 1 97 ? 9.509 4.075 -19.771 1.00 98.38 97 SER A C 1
ATOM 764 O O . SER A 1 97 ? 9.030 4.786 -18.892 1.00 98.38 97 SER A O 1
ATOM 766 N N . ARG A 1 98 ? 8.742 3.237 -20.486 1.00 98.56 98 ARG A N 1
ATOM 767 C CA . ARG A 1 98 ? 7.266 3.183 -20.391 1.00 98.56 98 ARG A CA 1
ATOM 768 C C . ARG A 1 98 ? 6.775 2.837 -18.982 1.00 98.56 98 ARG A C 1
ATOM 770 O O . ARG A 1 98 ? 6.026 3.601 -18.387 1.00 98.56 98 ARG A O 1
ATOM 777 N N . SER A 1 99 ? 7.245 1.718 -18.432 1.00 98.56 99 SER A N 1
ATOM 778 C CA . SER A 1 99 ? 6.865 1.280 -17.082 1.00 98.56 99 SER A CA 1
ATOM 779 C C . SER A 1 99 ? 7.314 2.259 -16.003 1.00 98.56 99 SER A C 1
ATOM 781 O O . SER A 1 99 ? 6.539 2.566 -15.106 1.00 98.56 99 SER A O 1
ATOM 783 N N . ALA A 1 100 ? 8.532 2.798 -16.118 1.00 98.56 100 ALA A N 1
ATOM 784 C CA . ALA A 1 100 ? 9.032 3.807 -15.191 1.00 98.56 100 ALA A CA 1
ATOM 785 C C . ALA A 1 100 ? 8.150 5.061 -15.203 1.00 98.56 100 ALA A C 1
ATOM 787 O O . ALA A 1 100 ? 7.796 5.558 -14.145 1.00 98.56 100 ALA A O 1
ATOM 788 N N . SER A 1 101 ? 7.726 5.523 -16.383 1.00 98.69 101 SER A N 1
ATOM 789 C CA . SER A 1 101 ? 6.858 6.702 -16.514 1.00 98.69 101 SER A CA 1
ATOM 790 C C . SER A 1 101 ? 5.516 6.515 -15.803 1.00 98.69 101 SER A C 1
ATOM 792 O O . SER A 1 101 ? 5.062 7.428 -15.120 1.00 98.69 101 SER A O 1
ATOM 794 N N . LEU A 1 102 ? 4.910 5.325 -15.904 1.00 98.75 102 LEU A N 1
ATOM 795 C CA . LEU A 1 102 ? 3.675 5.004 -15.181 1.00 98.75 102 LEU A CA 1
ATOM 796 C C . LEU A 1 102 ? 3.885 4.975 -13.663 1.00 98.75 102 LEU A C 1
ATOM 798 O O . LEU A 1 102 ? 3.062 5.510 -12.928 1.00 98.75 102 LEU A O 1
ATOM 802 N N . VAL A 1 103 ? 4.992 4.391 -13.190 1.00 98.75 103 VAL A N 1
ATOM 803 C CA . VAL A 1 103 ? 5.323 4.363 -11.755 1.00 98.75 103 VAL A CA 1
ATOM 804 C C . VAL A 1 103 ? 5.561 5.776 -11.218 1.00 98.75 103 VAL A C 1
ATOM 806 O O . VAL A 1 103 ? 5.050 6.108 -10.154 1.00 98.75 103 VAL A O 1
ATOM 809 N N . LEU A 1 104 ? 6.277 6.625 -11.962 1.00 98.75 104 LEU A N 1
ATOM 810 C CA . LEU A 1 104 ? 6.483 8.027 -11.593 1.00 98.75 104 LEU A CA 1
ATOM 811 C C . LEU A 1 104 ? 5.147 8.769 -11.489 1.00 98.75 104 LEU A C 1
ATOM 813 O O . LEU A 1 104 ? 4.872 9.373 -10.459 1.00 98.75 104 LEU A O 1
ATOM 817 N N . ALA A 1 105 ? 4.283 8.654 -12.502 1.00 98.69 105 ALA A N 1
ATOM 818 C CA . ALA A 1 105 ? 2.959 9.273 -12.478 1.00 98.69 105 ALA A CA 1
ATOM 819 C C . ALA A 1 105 ? 2.096 8.765 -11.309 1.00 98.69 105 ALA A C 1
ATOM 821 O O . ALA A 1 105 ? 1.428 9.558 -10.653 1.00 98.69 105 ALA A O 1
ATOM 822 N N . TYR A 1 106 ? 2.139 7.463 -11.007 1.00 98.56 106 TYR A N 1
ATOM 823 C CA . TYR A 1 106 ? 1.440 6.884 -9.858 1.00 98.56 106 TYR A CA 1
ATOM 824 C C . TYR A 1 106 ? 1.912 7.491 -8.531 1.00 98.56 106 TYR A C 1
ATOM 826 O O . TYR A 1 106 ? 1.086 7.863 -7.698 1.00 98.56 106 TYR A O 1
ATOM 834 N N . LEU A 1 107 ? 3.228 7.622 -8.341 1.00 98.38 107 LEU A N 1
ATOM 835 C CA . LEU A 1 107 ? 3.805 8.248 -7.151 1.00 98.38 107 LEU A CA 1
ATOM 836 C C . LEU A 1 107 ? 3.403 9.724 -7.036 1.00 98.38 107 LEU A C 1
ATOM 838 O O . LEU A 1 107 ? 3.074 10.179 -5.946 1.00 98.38 107 LEU A O 1
ATOM 842 N N . MET A 1 108 ? 3.356 10.447 -8.154 1.00 98.44 108 MET A N 1
ATOM 843 C CA . MET A 1 108 ? 2.910 11.840 -8.160 1.00 98.44 108 MET A CA 1
ATOM 844 C C . MET A 1 108 ? 1.426 11.973 -7.784 1.00 98.44 108 MET A C 1
ATOM 846 O O . MET A 1 108 ? 1.063 12.795 -6.951 1.00 98.44 108 MET A O 1
ATOM 850 N N . ILE A 1 109 ? 0.558 11.138 -8.363 1.00 98.06 109 ILE A N 1
ATOM 851 C CA . ILE A 1 109 ? -0.901 11.245 -8.200 1.00 98.06 109 ILE A CA 1
ATOM 852 C C . ILE A 1 109 ? -1.373 10.733 -6.833 1.00 98.06 109 ILE A C 1
ATOM 854 O O . ILE A 1 109 ? -2.235 11.353 -6.218 1.00 98.06 109 ILE A O 1
ATOM 858 N N . HIS A 1 110 ? -0.843 9.600 -6.363 1.00 96.69 110 HIS A N 1
ATOM 859 C CA . HIS A 1 110 ? -1.360 8.913 -5.171 1.00 96.69 110 HIS A CA 1
ATOM 860 C C . HIS A 1 110 ? -0.494 9.066 -3.923 1.00 96.69 110 HIS A C 1
ATOM 862 O O . HIS A 1 110 ? -0.970 8.777 -2.829 1.00 96.69 110 HIS A O 1
ATOM 868 N N . HIS A 1 111 ? 0.766 9.477 -4.079 1.00 95.31 111 HIS A N 1
ATOM 869 C CA . HIS A 1 111 ? 1.687 9.709 -2.959 1.00 95.31 111 HIS A CA 1
ATOM 870 C C . HIS A 1 111 ? 2.135 11.171 -2.877 1.00 95.31 111 HIS A C 1
ATOM 872 O O . HIS A 1 111 ? 2.979 11.494 -2.051 1.00 95.31 111 HIS A O 1
ATOM 878 N N . HIS A 1 112 ? 1.550 12.045 -3.706 1.00 96.12 112 HIS A N 1
ATOM 879 C CA . HIS A 1 112 ? 1.740 13.498 -3.684 1.00 96.12 112 HIS A CA 1
ATOM 880 C C . HIS A 1 112 ? 3.196 13.963 -3.814 1.00 96.12 112 HIS A C 1
ATOM 882 O O . HIS A 1 112 ? 3.549 15.041 -3.343 1.00 96.12 112 HIS A O 1
ATOM 888 N N . TYR A 1 113 ? 4.040 13.165 -4.468 1.00 98.12 113 TYR A N 1
ATOM 889 C CA . TYR A 1 113 ? 5.396 13.581 -4.803 1.00 98.12 113 TYR A CA 1
ATOM 890 C C . TYR A 1 113 ? 5.400 14.535 -5.998 1.00 98.12 113 TYR A C 1
ATOM 892 O O . TYR A 1 113 ? 4.719 14.295 -6.996 1.00 98.12 113 TYR A O 1
ATOM 900 N N . THR A 1 114 ? 6.264 15.545 -5.953 1.00 98.12 114 THR A N 1
ATOM 901 C CA . THR A 1 114 ? 6.685 16.255 -7.166 1.00 98.12 114 THR A CA 1
ATOM 902 C C . THR A 1 114 ? 7.380 15.285 -8.125 1.00 98.12 114 THR A C 1
ATOM 904 O O . THR A 1 114 ? 7.898 14.231 -7.731 1.00 98.12 114 THR A O 1
ATOM 907 N N . LEU A 1 115 ? 7.467 15.646 -9.405 1.00 98.25 115 LEU A N 1
ATOM 908 C CA . LEU A 1 115 ? 8.192 14.846 -10.394 1.00 98.25 115 LEU A CA 1
ATOM 909 C C . LEU A 1 115 ? 9.643 14.569 -9.967 1.00 98.25 115 LEU A C 1
ATOM 911 O O . LEU A 1 115 ? 10.141 13.456 -10.151 1.00 98.25 115 LEU A O 1
ATOM 915 N N . LEU A 1 116 ? 10.325 15.563 -9.388 1.00 98.06 116 LEU A N 1
ATOM 916 C CA . LEU A 1 116 ? 11.712 15.418 -8.948 1.00 98.06 116 LEU A CA 1
ATOM 917 C C . LEU A 1 116 ? 11.841 14.413 -7.795 1.00 98.06 116 LEU A C 1
ATOM 919 O O . LEU A 1 116 ? 12.723 13.552 -7.828 1.00 98.06 116 LEU A O 1
ATOM 923 N N . GLU A 1 117 ? 10.950 14.480 -6.807 1.00 98.50 117 GLU A N 1
ATOM 924 C CA . GLU A 1 117 ? 10.925 13.538 -5.684 1.00 98.50 117 GLU A CA 1
ATOM 925 C C . GLU A 1 117 ? 10.616 12.116 -6.152 1.00 98.50 117 GLU A C 1
ATOM 927 O O . GLU A 1 117 ? 11.323 11.182 -5.770 1.00 98.50 117 GLU A O 1
ATOM 932 N N . ALA A 1 118 ? 9.633 11.943 -7.043 1.00 98.56 118 ALA A N 1
ATOM 933 C CA . ALA A 1 118 ? 9.302 10.641 -7.615 1.00 98.56 118 ALA A CA 1
ATOM 934 C C . ALA A 1 118 ? 10.496 10.039 -8.379 1.00 98.56 118 ALA A C 1
ATOM 936 O O . ALA A 1 118 ? 10.816 8.860 -8.206 1.00 98.56 118 ALA A O 1
ATOM 937 N N . ILE A 1 119 ? 11.199 10.846 -9.186 1.00 98.62 119 ILE A N 1
ATOM 938 C CA . ILE A 1 119 ? 12.408 10.412 -9.903 1.00 98.62 119 ILE A CA 1
ATOM 939 C C . ILE A 1 119 ? 13.499 9.988 -8.921 1.00 98.62 119 ILE A C 1
ATOM 941 O O . ILE A 1 119 ? 14.076 8.914 -9.090 1.00 98.62 119 ILE A O 1
ATOM 945 N N . ASN A 1 120 ? 13.773 10.798 -7.895 1.00 98.56 120 ASN A N 1
ATOM 946 C CA . ASN A 1 120 ? 14.787 10.483 -6.889 1.00 98.56 120 ASN A CA 1
ATOM 947 C C . ASN A 1 120 ? 14.449 9.187 -6.142 1.00 98.56 120 ASN A C 1
ATOM 949 O O . ASN A 1 120 ? 15.300 8.310 -6.027 1.00 98.56 120 ASN A O 1
ATOM 953 N N . LYS A 1 121 ? 13.184 9.004 -5.757 1.00 98.31 121 LYS A N 1
ATOM 954 C CA . LYS A 1 121 ? 12.715 7.802 -5.064 1.00 98.31 121 LYS A CA 1
ATOM 955 C C . LYS A 1 121 ? 12.905 6.528 -5.891 1.00 98.31 121 LYS A C 1
ATOM 957 O O . LYS A 1 121 ? 13.326 5.501 -5.362 1.00 98.31 121 LYS A O 1
ATOM 962 N N . VAL A 1 122 ? 12.579 6.567 -7.186 1.00 98.38 122 VAL A N 1
ATOM 963 C CA . VAL A 1 122 ? 12.661 5.380 -8.056 1.00 98.38 122 VAL A CA 1
ATOM 964 C C . VAL A 1 122 ? 14.104 5.096 -8.480 1.00 98.38 122 VAL A C 1
ATOM 966 O O . VAL A 1 122 ? 14.521 3.933 -8.468 1.00 98.38 122 VAL A O 1
ATOM 969 N N . LYS A 1 123 ? 14.887 6.133 -8.814 1.00 97.69 123 LYS A N 1
ATOM 970 C CA . LYS A 1 123 ? 16.255 5.967 -9.338 1.00 97.69 123 LYS A CA 1
ATOM 971 C C . LYS A 1 123 ? 17.224 5.351 -8.323 1.00 97.69 123 LYS A C 1
ATOM 973 O O . LYS A 1 123 ? 18.173 4.693 -8.730 1.00 97.69 123 LYS A O 1
ATOM 978 N N . GLU A 1 124 ? 16.962 5.512 -7.023 1.00 97.88 124 GLU A N 1
ATOM 979 C CA . GLU A 1 124 ? 17.722 4.872 -5.935 1.00 97.88 124 GLU A CA 1
ATOM 980 C C . GLU A 1 124 ? 17.658 3.340 -5.968 1.00 97.88 124 GLU A C 1
ATOM 982 O O . GLU A 1 124 ? 18.555 2.665 -5.469 1.00 97.88 124 GLU A O 1
ATOM 987 N N . ARG A 1 125 ? 16.583 2.772 -6.525 1.00 98.00 125 ARG A N 1
ATOM 988 C CA . ARG A 1 125 ? 16.340 1.321 -6.524 1.00 98.00 125 ARG A CA 1
ATOM 989 C C . ARG A 1 125 ? 16.437 0.701 -7.912 1.00 98.00 125 ARG A C 1
ATOM 991 O O . ARG A 1 125 ? 16.645 -0.506 -8.022 1.00 98.00 125 ARG A O 1
ATOM 998 N N . ARG A 1 126 ? 16.261 1.492 -8.974 1.00 97.25 126 ARG A N 1
ATOM 999 C CA . ARG A 1 126 ? 16.305 1.011 -10.356 1.00 97.25 126 ARG A CA 1
ATOM 1000 C C . ARG A 1 126 ? 16.748 2.108 -11.313 1.00 97.25 126 ARG A C 1
ATOM 1002 O O . ARG A 1 126 ? 16.186 3.197 -11.311 1.00 97.25 126 ARG A O 1
ATOM 1009 N N . TRP A 1 127 ? 17.678 1.781 -12.210 1.00 97.88 127 TRP A N 1
ATOM 1010 C CA . TRP A 1 127 ? 18.016 2.669 -13.318 1.00 97.88 127 TRP A CA 1
ATOM 1011 C C . TRP A 1 127 ? 16.803 2.860 -14.241 1.00 97.88 127 TRP A C 1
ATOM 1013 O O . TRP A 1 127 ? 16.276 1.899 -14.809 1.00 97.88 127 TRP A O 1
ATOM 1023 N N . ILE A 1 128 ? 16.350 4.107 -14.364 1.00 98.56 128 ILE A N 1
ATOM 1024 C CA . ILE A 1 128 ? 15.207 4.509 -15.182 1.00 98.56 128 ILE A CA 1
ATOM 1025 C C . ILE A 1 128 ? 15.599 5.657 -16.105 1.00 98.56 128 ILE A C 1
ATOM 1027 O O . ILE A 1 128 ? 16.409 6.511 -15.754 1.00 98.56 128 ILE A O 1
ATOM 1031 N N . PHE A 1 129 ? 14.991 5.683 -17.286 1.00 98.25 129 PHE A N 1
ATOM 1032 C CA . PHE A 1 129 ? 15.199 6.736 -18.269 1.00 98.25 129 PHE A CA 1
ATOM 1033 C C . PHE A 1 129 ? 13.957 6.869 -19.173 1.00 98.25 129 PHE A C 1
ATOM 1035 O O . PHE A 1 129 ? 13.913 6.343 -20.295 1.00 98.25 129 PHE A O 1
ATOM 1042 N N . PRO A 1 130 ? 12.878 7.514 -18.683 1.00 98.38 130 PRO A N 1
ATOM 1043 C CA . PRO A 1 130 ? 11.754 7.920 -19.522 1.00 98.38 130 PR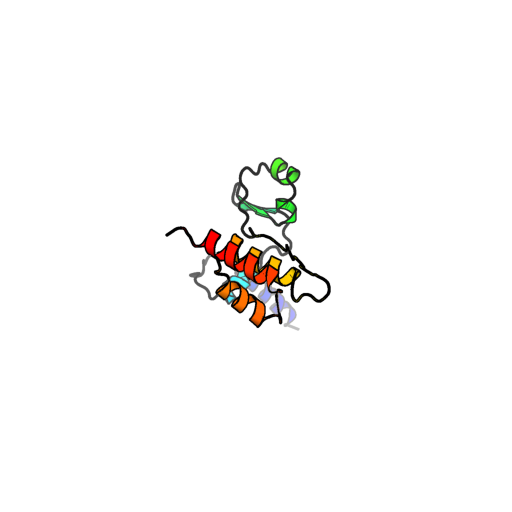O A CA 1
ATOM 1044 C C . PRO A 1 130 ? 12.233 8.703 -20.751 1.00 98.38 130 PRO A C 1
ATOM 1046 O O . PRO A 1 130 ? 13.158 9.507 -20.667 1.00 98.38 130 PRO A O 1
ATOM 1049 N N . ASN A 1 131 ? 11.617 8.475 -21.912 1.00 98.31 131 ASN A N 1
ATOM 1050 C CA . ASN A 1 131 ? 11.983 9.225 -23.113 1.00 98.31 131 ASN A CA 1
ATOM 1051 C C . ASN A 1 131 ? 11.551 10.702 -22.990 1.00 98.31 131 ASN A C 1
ATOM 1053 O O . ASN A 1 131 ? 10.722 11.054 -22.150 1.00 98.31 131 ASN A O 1
ATOM 1057 N N . ARG A 1 132 ? 12.070 11.576 -23.865 1.00 98.12 132 ARG A N 1
ATOM 1058 C CA . ARG A 1 132 ? 11.762 13.021 -23.827 1.00 98.12 132 ARG A CA 1
ATOM 1059 C C . ARG A 1 132 ? 10.261 13.327 -23.912 1.00 98.12 132 ARG A C 1
ATOM 1061 O O . ARG A 1 132 ? 9.819 14.299 -23.308 1.00 98.12 132 ARG A O 1
ATOM 1068 N N . GLY A 1 133 ? 9.489 12.527 -24.649 1.00 98.56 133 GLY A N 1
ATOM 1069 C CA . GLY A 1 133 ? 8.034 12.673 -24.745 1.00 98.56 133 GLY A CA 1
ATOM 1070 C C . GLY A 1 133 ? 7.347 12.414 -23.405 1.00 98.56 133 GLY A C 1
ATOM 1071 O O . GLY A 1 133 ? 6.578 13.252 -22.940 1.00 98.56 133 GLY A O 1
ATOM 1072 N N . PHE A 1 134 ? 7.701 11.315 -22.737 1.00 98.62 134 PHE A N 1
ATOM 1073 C CA . PHE A 1 134 ? 7.195 10.993 -21.403 1.00 98.62 134 PHE A CA 1
ATOM 1074 C C . PHE A 1 134 ? 7.638 12.014 -20.358 1.00 98.62 134 PHE A C 1
ATOM 1076 O O . PHE A 1 134 ? 6.818 12.435 -19.553 1.00 98.62 134 PHE A O 1
ATOM 1083 N N . LEU A 1 135 ? 8.884 12.494 -20.403 1.00 98.62 135 LEU A N 1
ATOM 1084 C CA . LEU A 1 135 ? 9.342 13.556 -19.499 1.00 98.62 135 LEU A CA 1
ATOM 1085 C C . LEU A 1 135 ? 8.526 14.843 -19.675 1.00 98.62 135 LEU A C 1
ATOM 1087 O O . LEU A 1 135 ? 8.103 15.433 -18.687 1.00 98.62 135 LEU A O 1
ATOM 1091 N N . LYS A 1 136 ? 8.225 15.252 -20.916 1.00 98.62 136 LYS A N 1
ATOM 1092 C CA . LYS A 1 136 ? 7.352 16.411 -21.175 1.00 98.62 136 LYS A CA 1
ATOM 1093 C C . LYS A 1 136 ? 5.949 16.213 -20.595 1.00 98.62 136 LYS A C 1
ATOM 1095 O O . LYS A 1 136 ? 5.410 17.143 -19.996 1.00 98.62 136 LYS A O 1
ATOM 1100 N N . GLN A 1 137 ? 5.375 15.021 -20.762 1.00 98.75 137 GLN A N 1
ATOM 1101 C CA . GLN A 1 137 ? 4.063 14.673 -20.206 1.00 98.75 137 GLN A CA 1
ATOM 1102 C C . GLN A 1 137 ? 4.077 14.677 -18.674 1.00 98.75 137 GLN A C 1
ATOM 1104 O O . GLN A 1 137 ? 3.181 15.249 -18.060 1.00 98.75 137 GLN A O 1
ATOM 1109 N N . LEU A 1 138 ? 5.120 14.121 -18.057 1.00 98.62 138 LEU A N 1
ATOM 1110 C CA . LEU A 1 138 ? 5.299 14.116 -16.608 1.00 98.62 138 LEU A CA 1
ATOM 1111 C C . LEU A 1 138 ? 5.472 15.536 -16.054 1.00 98.62 138 LEU A C 1
ATOM 1113 O O . LEU A 1 138 ? 4.826 15.882 -15.075 1.00 98.62 138 LEU A O 1
ATOM 1117 N N . CYS A 1 139 ? 6.242 16.409 -16.709 1.00 98.31 139 CYS A N 1
ATOM 1118 C CA . CYS A 1 139 ? 6.334 17.820 -16.319 1.00 98.31 139 CYS A CA 1
ATOM 1119 C C . CYS A 1 139 ? 4.992 18.560 -16.450 1.00 98.31 139 CYS A C 1
ATOM 1121 O O . CYS A 1 139 ? 4.704 19.475 -15.680 1.00 98.31 139 CYS A O 1
ATOM 1123 N N . ALA A 1 140 ? 4.173 18.213 -17.448 1.00 98.19 140 ALA A N 1
ATOM 1124 C CA . ALA A 1 140 ? 2.832 18.777 -17.584 1.00 98.19 140 ALA A CA 1
ATOM 1125 C C . ALA A 1 140 ? 1.896 18.294 -16.466 1.00 98.19 140 ALA A C 1
ATOM 1127 O O . ALA A 1 140 ? 1.131 19.101 -15.938 1.00 98.19 140 ALA A O 1
ATOM 1128 N N . LEU A 1 141 ? 1.998 17.018 -16.079 1.00 98.12 141 LEU A N 1
ATOM 1129 C CA . LEU A 1 141 ? 1.291 16.455 -14.930 1.00 98.12 141 LEU A CA 1
ATOM 1130 C C . LEU A 1 141 ? 1.706 17.149 -13.628 1.00 98.12 141 LEU A C 1
ATOM 1132 O O . LEU A 1 141 ? 0.837 17.585 -12.884 1.00 98.12 141 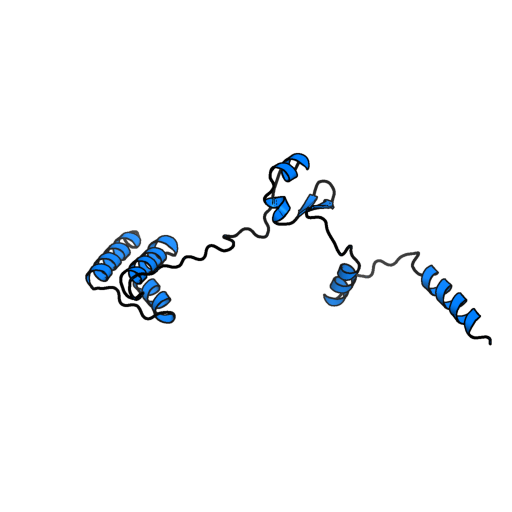LEU A O 1
ATOM 1136 N N . ASP A 1 142 ? 3.005 17.321 -13.398 1.00 97.75 142 ASP A N 1
ATOM 1137 C CA . ASP A 1 142 ? 3.565 17.985 -12.215 1.00 97.75 142 ASP A CA 1
ATOM 1138 C C . ASP A 1 142 ? 2.995 19.400 -12.044 1.00 97.75 142 ASP A C 1
ATOM 1140 O O . ASP A 1 142 ? 2.397 19.737 -11.024 1.00 97.75 142 ASP A O 1
ATOM 1144 N N . ARG A 1 143 ? 3.019 20.199 -13.120 1.00 97.06 143 ARG A N 1
ATOM 1145 C CA . ARG A 1 143 ? 2.376 21.520 -13.128 1.00 97.06 143 ARG A CA 1
ATOM 1146 C C . ARG A 1 143 ? 0.880 21.452 -12.850 1.00 97.06 143 ARG A C 1
ATOM 1148 O O . ARG A 1 143 ? 0.357 22.377 -12.255 1.00 97.06 143 ARG A O 1
ATOM 1155 N N . LYS A 1 144 ? 0.168 20.425 -13.318 1.00 97.00 144 LYS A N 1
ATOM 1156 C CA . LYS A 1 144 ? -1.277 20.296 -13.079 1.00 97.00 144 LYS A CA 1
ATOM 1157 C C . LYS A 1 144 ? -1.578 19.967 -11.616 1.00 97.00 144 LYS A C 1
ATOM 1159 O O . LYS A 1 144 ? -2.549 20.488 -11.085 1.00 97.00 144 LYS A O 1
ATOM 1164 N N . LEU A 1 145 ? -0.763 19.124 -10.985 1.00 95.62 145 LEU A N 1
ATOM 1165 C CA . LEU A 1 145 ? -0.943 18.717 -9.591 1.00 95.62 145 LEU A CA 1
ATOM 1166 C C . LEU A 1 145 ? -0.543 19.823 -8.600 1.00 95.62 145 LEU A C 1
ATOM 1168 O O . LEU A 1 145 ? -1.160 19.933 -7.547 1.00 95.62 145 LEU A O 1
ATOM 1172 N N . HIS A 1 146 ? 0.425 20.675 -8.958 1.00 87.31 146 HIS A N 1
ATOM 1173 C CA . HIS A 1 146 ? 0.990 21.698 -8.065 1.00 87.31 146 HIS A CA 1
ATOM 1174 C C . HIS A 1 146 ? 0.618 23.151 -8.425 1.00 87.31 146 HIS A C 1
ATOM 1176 O O . HIS A 1 146 ? 1.215 24.088 -7.908 1.00 87.31 146 HIS A O 1
ATOM 1182 N N . LYS A 1 147 ? -0.377 23.374 -9.296 1.00 70.75 147 LYS A N 1
ATOM 1183 C CA . LYS A 1 147 ? -0.870 24.721 -9.672 1.00 70.75 147 LYS A CA 1
ATOM 1184 C C . LYS A 1 147 ? -1.951 25.299 -8.750 1.00 70.75 147 LYS A C 1
ATOM 1186 O O . LYS A 1 147 ? -2.611 26.263 -9.124 1.00 70.75 147 LYS A O 1
ATOM 1191 N N . THR A 1 148 ? -2.123 24.746 -7.559 1.00 54.50 148 THR A N 1
ATOM 1192 C CA . THR A 1 148 ? -3.110 25.228 -6.586 1.00 54.50 148 THR A CA 1
ATOM 1193 C C . THR A 1 148 ? -2.405 25.522 -5.270 1.00 54.50 148 THR A C 1
ATOM 1195 O O . THR A 1 148 ? -2.256 24.652 -4.415 1.00 54.50 148 THR A O 1
ATOM 1198 N N . SER A 1 149 ? -1.909 26.748 -5.147 1.00 46.50 149 SER A N 1
ATOM 1199 C CA . SER A 1 149 ? -1.574 27.428 -3.894 1.00 46.50 149 SER A CA 1
ATOM 1200 C C . SER A 1 149 ? -1.911 28.898 -4.072 1.00 46.50 149 SER A C 1
ATOM 1202 O O . SER A 1 149 ? -1.609 29.416 -5.172 1.00 46.50 149 SER A O 1
#

Nearest PDB structures (foldseek):
  5gtj-assembly2_C  TM=4.594E-01  e=4.175E-09  Homo sapiens
  2y96-assembly1_A-2  TM=5.171E-01  e=1.461E-07  Homo sapiens
  2y96-assembly1_B-2  TM=5.089E-01  e=5.085E-07  Homo sapiens
  2j16-assembly2_B  TM=9.559E-01  e=3.150E-03  Saccharomyces cerevisiae
  2j17-assembly1_A  TM=9.496E-01  e=5.188E-03  Saccharomyces cerevisiae

Secondary structure (DSSP, 8-state):
-THHHHHHHHHHHHHTTSSS-----S---HHHHHHHHHTS-S---SEEEEETTEEEE-HHHHH-HHHHHHTT------TT-S-TT-------SSSSSHHHHHHHHHHHHHH---HHHHHHHHHTTS-----HHHHHHHHHHHHHHS---

Sequence (149 aa):
SRSLQKKKLSKDRFEQKLGNNAIPPATGSVKDLERVLYGGKRFGNHVDEVWPNLFIGDMSVANDRYSLWKLGITHVLNAAHGRMHSRVFVHCAVGVSRSASLVLAYLMIHHHYTLLEAINKVKERRWIFPNRGFLKQLCALDRKLHKTS

Foldseek 3Di:
DPPPVVVVVVVVVVVVVVPDDDPPPPPDDPVVVVVVVVPDDPDDDQKDDPDVLDIDHDPVCVPDPVNCVVVVPPDDDDPPDDPPDPDDDFDDPHRAAPSLLVQLLCCCPPVVDASVRSCVVVCVPDHHDHDPVSVVVSVVSNCVSPVDD

pLDDT: mean 84.2, std 20.09, range [38.88, 98.75]

Solvent-accessible surface area (backbone atoms only — not comparable to full-atom values): 9537 Å² total; per-residue (Å²): 124,86,64,62,67,56,54,52,62,54,48,58,63,58,65,65,68,80,65,84,87,76,86,70,87,81,80,60,54,71,70,55,51,51,55,58,58,71,72,51,85,88,76,73,64,60,55,43,78,80,47,98,98,37,72,52,65,42,75,69,48,75,69,34,64,65,61,37,54,76,70,64,62,87,78,85,85,70,93,78,73,68,84,83,78,82,79,83,87,77,67,53,96,82,47,27,26,72,24,41,47,52,53,37,51,47,36,31,73,77,66,70,33,51,61,66,55,28,49,55,64,47,49,77,79,42,80,62,58,51,49,75,69,54,48,54,51,48,54,52,48,38,52,65,75,66,69,80,128

Radius of gyration: 30.94 Å; Cα contacts (8 Å, |Δi|>4): 80; chains: 1; bounding box: 43×77×78 Å

Mean predicted aligned error: 14.39 Å

InterPro domains:
  IPR000340 Dual specificity phosphatase, catalytic domain [PF00782] (85-143)
  IPR000387 Tyrosine-specific protein phosphatases domain [PS50056] (71-126)
  IPR016130 Protein-tyrosine phosphatase, active site [PS00383] (90-100)
  IPR020405 Atypical dual specificity phosphatase, subfamily A [PR01909] (48-59)
  IPR020405 Atypical dual specificity phosphatase, subfamily A [PR01909] (68-77)
  IPR020405 Atypical dual specificity phosphatase, subfamily A [PTHR45682] (85-147)
  IPR020422 Dual specificity protein phosphatase domain [SM00195] (46-144)
  IPR029021 Protein-tyrosine phosphatase-like [G3DSA:3.90.190.10] (14-84)
  IPR029021 Protein-tyrosine phosphatase-like [G3DSA:3.90.190.10] (85-147)
  IPR029021 Protein-tyrosine phosphatase-like [SSF52799] (28-147)